Protein AF-A0AAW0AFT7-F1 (afdb_monomer_lite)

Structure (mmCIF, N/CA/C/O backbone):
data_AF-A0AAW0AFT7-F1
#
_entry.id   AF-A0AAW0AFT7-F1
#
loop_
_atom_site.group_PDB
_atom_site.id
_atom_site.type_symbol
_atom_site.label_atom_id
_atom_site.label_alt_id
_atom_site.label_comp_id
_atom_site.label_asym_id
_atom_site.label_entity_id
_atom_site.label_seq_id
_atom_site.pdbx_PDB_ins_code
_atom_site.Cartn_x
_atom_site.Cartn_y
_atom_site.Cartn_z
_atom_site.occupancy
_atom_site.B_iso_or_equiv
_atom_site.auth_seq_id
_atom_site.auth_comp_id
_atom_site.auth_asym_id
_atom_site.auth_atom_id
_atom_site.pdbx_PDB_model_num
ATOM 1 N N . SER A 1 1 ? 0.393 14.149 29.840 1.00 48.81 1 SER A N 1
ATOM 2 C CA . SER A 1 1 ? 0.259 15.098 28.719 1.00 48.81 1 SER A CA 1
ATOM 3 C C . SER A 1 1 ? -1.225 15.346 28.490 1.00 48.81 1 SER A C 1
ATOM 5 O O . SER A 1 1 ? -1.934 14.383 28.234 1.00 48.81 1 SER A O 1
ATOM 7 N N . LYS A 1 2 ? -1.731 16.568 28.713 1.00 52.72 2 LYS A N 1
ATOM 8 C CA . LYS A 1 2 ? -3.126 16.929 28.394 1.00 52.72 2 LYS A CA 1
ATOM 9 C C . LYS A 1 2 ? -3.169 17.269 26.906 1.00 52.72 2 LYS A C 1
ATOM 11 O O . LYS A 1 2 ? -2.422 18.152 26.495 1.00 52.72 2 LYS A O 1
ATOM 16 N N . LEU A 1 3 ? -4.000 16.579 26.122 1.00 65.50 3 LEU A N 1
ATOM 17 C CA . LEU A 1 3 ? -4.272 16.977 24.739 1.00 65.50 3 LEU A CA 1
ATOM 18 C C . LEU A 1 3 ? -4.799 18.419 24.759 1.00 65.50 3 LEU A C 1
ATOM 20 O O . LEU A 1 3 ? -5.873 18.672 25.302 1.00 65.50 3 LEU A O 1
ATOM 24 N N . GLN A 1 4 ? -4.033 19.361 24.213 1.00 79.38 4 GLN A N 1
ATOM 25 C CA . GLN A 1 4 ? -4.542 20.688 23.892 1.00 79.38 4 GLN A CA 1
ATOM 26 C C . GLN A 1 4 ? -5.019 20.638 22.450 1.00 79.38 4 GLN A C 1
ATOM 28 O O . GLN A 1 4 ? -4.234 20.389 21.539 1.00 79.38 4 GLN A O 1
ATOM 33 N N . ILE A 1 5 ? -6.316 20.832 22.263 1.00 79.50 5 ILE A N 1
ATOM 34 C CA . ILE A 1 5 ? -6.923 20.971 20.948 1.00 79.50 5 ILE A CA 1
ATOM 35 C C . ILE A 1 5 ? -7.072 22.470 20.680 1.00 79.50 5 ILE A C 1
ATOM 37 O O . ILE A 1 5 ? -7.459 23.229 21.570 1.00 79.50 5 ILE A O 1
ATOM 41 N N . GLY A 1 6 ? -6.710 22.917 19.479 1.00 86.50 6 GLY A N 1
ATOM 42 C CA . GLY A 1 6 ? -6.854 24.323 19.106 1.00 86.50 6 GLY A CA 1
ATOM 43 C C . GLY A 1 6 ? -8.324 24.751 19.121 1.00 86.50 6 GLY A C 1
ATOM 44 O O . GLY A 1 6 ? -9.205 23.955 18.799 1.00 86.50 6 GLY A O 1
ATOM 45 N N . SER A 1 7 ? -8.588 26.021 19.448 1.00 83.88 7 SER A N 1
ATOM 46 C CA . SER A 1 7 ? -9.945 26.600 19.477 1.00 83.88 7 SER A CA 1
ATOM 47 C C . SER A 1 7 ? -10.802 26.271 18.232 1.00 83.88 7 SER A C 1
ATOM 49 O O . SER A 1 7 ? -11.967 25.900 18.403 1.00 83.88 7 SER A O 1
ATOM 51 N N . PRO A 1 8 ? -10.261 26.275 16.992 1.00 83.69 8 PRO A N 1
ATOM 52 C CA . PRO A 1 8 ? -11.033 25.868 15.813 1.00 83.69 8 PRO A CA 1
ATOM 53 C C . PRO A 1 8 ? -11.500 24.406 15.865 1.00 83.69 8 PRO A C 1
ATOM 55 O O . PRO A 1 8 ? -12.668 24.119 15.621 1.00 83.69 8 PRO A O 1
ATOM 58 N N . MET A 1 9 ? -10.616 23.483 16.254 1.00 84.44 9 MET A N 1
ATOM 59 C CA . MET A 1 9 ? -10.922 22.051 16.344 1.00 84.44 9 MET A CA 1
ATOM 60 C C . MET A 1 9 ? -11.896 21.750 17.494 1.00 84.44 9 MET A C 1
ATOM 62 O O . MET A 1 9 ? -12.797 20.931 17.343 1.00 84.44 9 MET A O 1
ATOM 66 N N . ALA A 1 10 ? -11.787 22.472 18.617 1.00 85.88 10 ALA A N 1
ATOM 67 C CA . ALA A 1 10 ? -12.754 22.391 19.714 1.00 85.88 10 ALA A CA 1
ATOM 68 C C . ALA A 1 10 ? -14.156 22.831 19.265 1.00 85.88 10 ALA A C 1
ATOM 70 O O . ALA A 1 10 ? -15.144 22.161 19.555 1.00 85.88 10 ALA A O 1
ATOM 71 N N . SER A 1 11 ? -14.228 23.940 18.524 1.00 87.12 11 SER A N 1
ATOM 72 C CA . SER A 1 11 ? -15.481 24.490 17.996 1.00 87.12 11 SER A CA 1
ATOM 73 C C . SER A 1 11 ? -16.160 23.523 17.018 1.00 87.12 11 SER A C 1
ATOM 75 O O . SER A 1 11 ? -17.376 23.373 17.061 1.00 87.12 11 SER A O 1
ATOM 77 N N . LEU A 1 12 ? -15.385 22.808 16.192 1.00 84.38 12 LEU A N 1
ATOM 78 C CA . LEU A 1 12 ? -15.881 21.748 15.302 1.00 84.38 12 LEU A CA 1
ATOM 79 C C . LEU A 1 12 ? -16.584 20.619 16.071 1.00 84.38 12 LEU A C 1
ATOM 81 O O . LEU A 1 12 ? -17.717 20.276 15.733 1.00 84.38 12 LEU A O 1
ATOM 85 N N . TYR A 1 13 ? -15.957 20.094 17.129 1.00 83.44 13 TYR A N 1
ATOM 86 C CA . TYR A 1 13 ? -16.567 19.045 17.953 1.00 83.44 13 TYR A CA 1
ATOM 87 C C . TYR A 1 13 ? -17.797 19.541 18.722 1.00 83.44 13 TYR A C 1
ATOM 89 O O . TYR A 1 13 ? -18.789 18.820 18.804 1.00 83.44 13 TYR A O 1
ATOM 97 N N . LEU A 1 14 ? -17.766 20.773 19.248 1.00 87.12 14 LEU A N 1
ATOM 98 C CA . LEU A 1 14 ? -18.914 21.382 19.937 1.00 87.12 14 LEU A CA 1
ATOM 99 C C . LEU A 1 14 ? -20.127 21.562 19.013 1.00 87.12 14 LEU A C 1
ATOM 101 O O . LEU A 1 14 ? -21.262 21.475 19.472 1.00 87.12 14 LEU A O 1
ATOM 105 N N . LEU A 1 15 ? -19.888 21.788 17.720 1.00 89.75 15 LEU A N 1
ATOM 106 C CA . LEU A 1 15 ? -20.923 21.909 16.691 1.00 89.75 15 LEU A CA 1
ATOM 107 C C . LEU A 1 15 ? -21.366 20.553 16.109 1.00 89.75 15 LEU A C 1
ATOM 109 O O . LEU A 1 15 ? -22.241 20.526 15.249 1.00 89.75 15 LEU A O 1
ATOM 113 N N . GLY A 1 16 ? -20.789 19.434 16.564 1.00 84.19 16 GLY A N 1
ATOM 114 C CA . GLY A 1 16 ? -21.128 18.091 16.083 1.00 84.19 16 GLY A CA 1
ATOM 115 C C . GLY A 1 16 ? -20.638 17.790 14.664 1.00 84.19 16 GLY A C 1
ATOM 116 O O . GLY A 1 16 ? -21.126 16.854 14.031 1.00 84.19 16 GLY A O 1
ATOM 117 N N . ASN A 1 17 ? -19.686 18.571 14.153 1.00 82.44 17 ASN A N 1
ATOM 118 C CA . ASN A 1 17 ? -19.138 18.360 12.821 1.00 82.44 17 ASN A CA 1
ATOM 119 C C . ASN A 1 17 ? -18.180 17.151 12.822 1.00 82.44 17 ASN A C 1
ATOM 121 O O . ASN A 1 17 ? -17.374 17.012 13.748 1.00 82.44 17 ASN A O 1
ATOM 125 N N . PRO A 1 18 ? -18.237 16.276 11.800 1.00 78.25 18 PRO A N 1
ATOM 126 C CA . PRO A 1 18 ? -17.306 15.162 11.676 1.00 78.25 18 PRO A CA 1
ATOM 127 C C . PRO A 1 18 ? -15.879 15.665 11.419 1.00 78.25 18 PRO A C 1
ATOM 129 O O . PRO A 1 18 ? -15.668 16.651 10.719 1.00 78.25 18 PRO A O 1
ATOM 132 N N . ASP A 1 19 ? -14.888 14.936 11.932 1.00 75.38 19 ASP A N 1
ATOM 133 C CA . ASP A 1 19 ? -13.452 15.246 11.788 1.00 75.38 19 ASP A CA 1
ATOM 134 C C . ASP A 1 19 ? -12.907 14.976 10.364 1.00 75.38 19 ASP A C 1
ATOM 136 O O . ASP A 1 19 ? -11.711 15.060 10.084 1.00 75.38 19 ASP A O 1
ATOM 140 N N . HIS A 1 20 ? -13.784 14.595 9.433 1.00 74.56 20 HIS A N 1
ATOM 141 C CA . HIS A 1 20 ? -13.438 14.255 8.060 1.00 74.56 20 HIS A CA 1
ATOM 142 C C . HIS A 1 20 ? -14.229 15.127 7.087 1.00 74.56 20 HIS A C 1
ATOM 144 O O . HIS A 1 20 ? -15.449 15.025 6.986 1.00 74.56 20 HIS A O 1
ATOM 150 N N . TYR A 1 21 ? -13.508 15.952 6.326 1.00 69.69 21 TYR A N 1
ATOM 151 C CA . TYR A 1 21 ? -14.050 16.860 5.307 1.00 69.69 21 TYR A CA 1
ATOM 152 C C . TYR A 1 21 ? -14.436 16.162 3.990 1.00 69.69 21 TYR A C 1
ATOM 154 O O . TYR A 1 21 ? -14.564 16.811 2.956 1.00 69.69 21 TYR A O 1
ATOM 162 N N . THR A 1 22 ? -14.585 14.838 3.985 1.00 71.31 22 THR A N 1
ATOM 163 C CA . THR A 1 22 ? -14.861 14.065 2.771 1.00 71.31 22 THR A CA 1
ATOM 164 C C . THR A 1 22 ? -15.746 12.861 3.073 1.00 71.31 22 THR A C 1
ATOM 166 O O . THR A 1 22 ? -15.625 12.224 4.118 1.00 71.31 22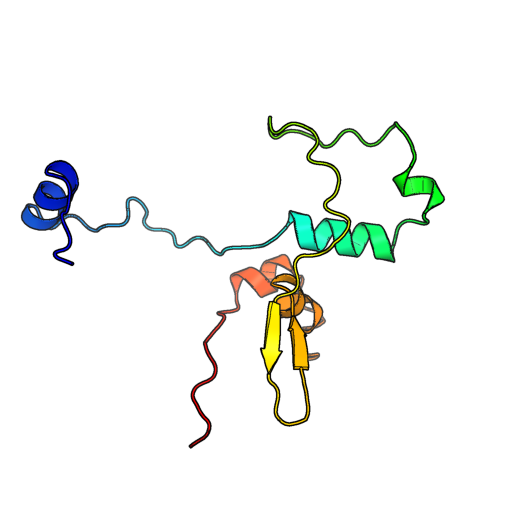 THR A O 1
ATOM 169 N N . ASN A 1 23 ? -16.635 12.537 2.136 1.00 80.56 23 ASN A N 1
ATOM 170 C CA . ASN A 1 23 ? -17.431 11.311 2.131 1.00 80.56 23 ASN A CA 1
ATOM 171 C C . ASN A 1 23 ? -16.656 10.107 1.555 1.00 80.56 23 ASN A C 1
ATOM 173 O O . ASN A 1 23 ? -17.235 9.034 1.394 1.00 80.56 23 ASN A O 1
ATOM 177 N N . MET A 1 24 ? -15.374 10.280 1.214 1.00 79.94 24 MET A N 1
ATOM 178 C CA . MET A 1 24 ? -14.530 9.255 0.604 1.00 79.94 24 MET A CA 1
ATOM 179 C C . MET A 1 24 ? -13.374 8.868 1.523 1.00 79.94 24 MET A C 1
ATOM 181 O O . MET A 1 24 ? -12.742 9.709 2.157 1.00 79.94 24 MET A O 1
ATOM 185 N N . THR A 1 25 ? -13.051 7.579 1.559 1.00 79.06 25 THR A N 1
ATOM 186 C CA . THR A 1 25 ? -11.858 7.078 2.246 1.00 79.06 25 THR A CA 1
ATOM 187 C C . THR A 1 25 ? -10.754 6.846 1.227 1.00 79.06 25 THR A C 1
ATOM 189 O O . THR A 1 25 ? -10.900 6.026 0.322 1.00 79.06 25 THR A O 1
ATOM 192 N N . PHE A 1 26 ? -9.636 7.547 1.383 1.00 83.12 26 PHE A N 1
ATOM 193 C CA . PHE A 1 26 ? -8.458 7.329 0.552 1.00 83.12 26 PHE A CA 1
ATOM 194 C C . PHE A 1 26 ? -7.670 6.119 1.050 1.00 83.12 26 PHE A C 1
ATOM 196 O O . PHE A 1 26 ? -7.503 5.921 2.255 1.00 83.12 26 PHE A O 1
ATOM 203 N N . LYS A 1 27 ? -7.153 5.319 0.115 1.00 84.69 27 LYS A N 1
ATOM 204 C CA . LYS A 1 27 ? -6.200 4.255 0.428 1.00 84.69 27 LYS A CA 1
ATOM 205 C C . LYS A 1 27 ? -4.787 4.742 0.182 1.00 84.69 27 LYS A C 1
ATOM 207 O O . LYS A 1 27 ? -4.482 5.266 -0.884 1.00 84.69 27 LYS A O 1
ATOM 212 N N . VAL A 1 28 ? -3.932 4.549 1.178 1.00 83.25 28 VAL A N 1
ATOM 213 C CA . VAL A 1 28 ? -2.510 4.859 1.058 1.00 83.25 28 VAL A CA 1
ATOM 214 C C . VAL A 1 28 ? -1.869 3.824 0.143 1.00 83.25 28 VAL A C 1
ATOM 216 O O . VAL A 1 28 ? -1.923 2.628 0.431 1.00 83.25 28 VAL A O 1
ATOM 219 N N . PHE A 1 29 ? -1.249 4.293 -0.936 1.00 85.06 29 PHE A N 1
ATOM 220 C CA . PHE A 1 29 ? -0.458 3.464 -1.831 1.00 85.06 29 PHE A CA 1
ATOM 221 C C . PHE A 1 29 ? 0.918 4.085 -2.073 1.00 85.06 29 PHE A C 1
ATOM 223 O O . PHE A 1 29 ? 1.029 5.249 -2.454 1.00 85.06 29 PHE A O 1
ATOM 230 N N . TRP A 1 30 ? 1.971 3.299 -1.856 1.00 85.44 30 TRP A N 1
ATOM 231 C CA . TRP A 1 30 ? 3.362 3.745 -1.944 1.00 85.44 30 TRP A CA 1
ATOM 232 C C . TRP A 1 30 ? 3.885 3.635 -3.383 1.00 85.44 30 TRP A C 1
ATOM 234 O O . TRP A 1 30 ? 4.807 2.872 -3.664 1.00 85.44 30 TRP A O 1
ATOM 244 N N . TRP A 1 31 ? 3.274 4.397 -4.301 1.00 82.62 31 TRP A N 1
ATOM 245 C CA . TRP A 1 31 ? 3.515 4.284 -5.749 1.00 82.62 31 TRP A CA 1
ATOM 246 C C . TRP A 1 31 ? 4.989 4.456 -6.128 1.00 82.62 31 TRP A C 1
ATOM 248 O O . TRP A 1 31 ? 5.516 3.658 -6.896 1.00 82.62 31 TRP A O 1
ATOM 258 N N . LYS A 1 32 ? 5.676 5.446 -5.542 1.00 82.56 32 LYS A N 1
ATOM 259 C CA . LYS A 1 32 ? 7.092 5.716 -5.837 1.00 82.56 32 LYS A CA 1
ATOM 260 C C . LYS A 1 32 ? 7.986 4.511 -5.525 1.00 82.56 32 LYS A C 1
ATOM 262 O O . LYS A 1 32 ? 8.712 4.070 -6.404 1.00 82.56 32 LYS A O 1
ATOM 267 N N . SER A 1 33 ? 7.873 3.931 -4.327 1.00 82.50 33 SER A N 1
ATOM 268 C CA . SER A 1 33 ? 8.661 2.752 -3.929 1.00 82.50 33 SER A CA 1
ATOM 269 C C . SER A 1 33 ? 8.383 1.540 -4.819 1.00 82.50 33 SER A C 1
ATOM 271 O O . SER A 1 33 ? 9.312 0.852 -5.230 1.00 82.50 33 SER A O 1
ATOM 273 N N . TYR A 1 34 ? 7.116 1.304 -5.176 1.00 84.31 34 TYR A N 1
ATOM 274 C CA . TYR A 1 34 ? 6.766 0.226 -6.100 1.00 84.31 34 TYR A CA 1
ATOM 275 C C . TYR A 1 34 ? 7.396 0.412 -7.481 1.00 84.31 34 TYR A C 1
ATOM 277 O O . TYR A 1 34 ? 8.007 -0.513 -8.010 1.00 84.31 34 TYR A O 1
ATOM 285 N N . ILE A 1 35 ? 7.270 1.609 -8.060 1.00 83.38 35 ILE A N 1
ATOM 286 C CA . ILE A 1 35 ? 7.839 1.906 -9.374 1.00 83.38 35 ILE A CA 1
ATOM 287 C C . ILE A 1 35 ? 9.361 1.812 -9.347 1.00 83.38 35 ILE A C 1
ATOM 289 O O . ILE A 1 35 ? 9.926 1.251 -10.278 1.00 83.38 35 ILE A O 1
ATOM 293 N N . SER A 1 36 ? 10.027 2.303 -8.300 1.00 82.31 36 SER A N 1
ATOM 294 C CA . SER A 1 36 ? 11.479 2.156 -8.157 1.00 82.31 36 SER A CA 1
ATOM 295 C C . SER A 1 36 ? 11.905 0.686 -8.158 1.00 82.31 36 SER A C 1
ATOM 297 O O . SER A 1 36 ? 12.845 0.330 -8.864 1.00 82.31 36 SER A O 1
ATOM 299 N N . LEU A 1 37 ? 11.175 -0.183 -7.449 1.00 81.69 37 LEU A N 1
ATOM 300 C CA . LEU A 1 37 ? 11.422 -1.627 -7.460 1.00 81.69 37 LEU A CA 1
ATOM 301 C C . LEU A 1 37 ? 11.232 -2.245 -8.849 1.00 81.69 37 LEU A C 1
ATOM 303 O O . LEU A 1 37 ? 12.108 -2.966 -9.317 1.00 81.69 37 LEU A O 1
ATOM 307 N N . VAL A 1 38 ? 10.128 -1.927 -9.530 1.00 83.06 38 VAL A N 1
ATOM 308 C CA . VAL A 1 38 ? 9.867 -2.414 -10.894 1.00 83.06 38 VAL A CA 1
ATOM 309 C C . VAL A 1 38 ? 10.938 -1.910 -11.861 1.00 83.06 38 VAL A C 1
ATOM 311 O O . VAL A 1 38 ? 11.450 -2.682 -12.660 1.00 83.06 38 VAL A O 1
ATOM 314 N N . LYS A 1 39 ? 11.338 -0.639 -11.778 1.00 81.62 39 LYS A N 1
ATOM 315 C CA . LYS A 1 39 ? 12.419 -0.094 -12.608 1.00 81.62 39 LYS A CA 1
ATO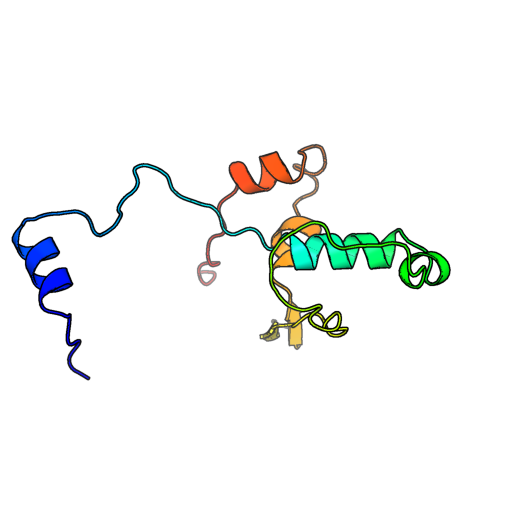M 316 C C . LYS A 1 39 ? 13.728 -0.844 -12.377 1.00 81.62 39 LYS A C 1
ATOM 318 O O . LYS A 1 39 ? 14.348 -1.241 -13.350 1.00 81.62 39 LYS A O 1
ATOM 323 N N . ARG A 1 40 ? 14.097 -1.100 -11.118 1.00 78.00 40 ARG A N 1
ATOM 324 C CA . ARG A 1 40 ? 15.304 -1.861 -10.758 1.00 78.00 40 ARG A CA 1
ATOM 325 C C . ARG A 1 40 ? 15.285 -3.295 -11.301 1.00 78.00 40 ARG A C 1
ATOM 327 O O . ARG A 1 40 ? 16.327 -3.807 -11.684 1.00 78.00 40 ARG A O 1
ATOM 334 N N . ASP A 1 41 ? 14.126 -3.953 -11.304 1.00 79.44 41 ASP A N 1
ATOM 335 C CA . ASP A 1 41 ? 14.017 -5.349 -11.751 1.00 79.44 41 ASP A CA 1
ATOM 336 C C . ASP A 1 41 ? 13.867 -5.495 -13.279 1.00 79.44 41 ASP A C 1
ATOM 338 O O . ASP A 1 41 ? 14.262 -6.520 -13.831 1.00 79.44 41 ASP A O 1
ATOM 342 N N . PHE A 1 42 ? 13.289 -4.504 -13.970 1.00 73.38 42 PHE A N 1
ATOM 343 C CA . PHE A 1 42 ? 12.947 -4.594 -15.399 1.00 73.38 42 PHE A CA 1
ATOM 344 C C . PHE A 1 42 ? 13.841 -3.769 -16.331 1.00 73.38 42 PHE A C 1
ATOM 346 O O . PHE A 1 42 ? 13.902 -4.073 -17.523 1.00 73.38 42 PHE A O 1
ATOM 353 N N . ILE A 1 43 ? 14.502 -2.721 -15.839 1.00 69.88 43 ILE A N 1
ATOM 354 C CA . ILE A 1 43 ? 15.365 -1.851 -16.643 1.00 69.88 43 ILE A CA 1
ATOM 355 C C . ILE A 1 43 ? 16.811 -2.258 -16.352 1.00 69.88 43 ILE A C 1
ATOM 357 O O . ILE A 1 43 ? 17.219 -2.269 -15.194 1.00 69.88 43 ILE A O 1
ATOM 361 N N . SER A 1 44 ? 17.581 -2.623 -17.385 1.00 61.59 44 SER A N 1
ATOM 362 C CA . SER A 1 44 ? 19.017 -2.869 -17.211 1.00 61.59 44 SER A CA 1
ATOM 363 C C . SER A 1 44 ? 19.690 -1.617 -16.644 1.00 61.59 44 SER A C 1
ATOM 365 O O . SER A 1 44 ? 19.279 -0.497 -16.961 1.00 61.59 44 SER A O 1
ATOM 367 N N . ASP A 1 45 ? 20.744 -1.792 -15.842 1.00 57.56 45 ASP A N 1
ATOM 368 C CA . ASP A 1 45 ? 21.506 -0.691 -15.220 1.00 57.56 45 ASP A CA 1
ATOM 369 C C . ASP A 1 45 ? 21.928 0.405 -16.229 1.00 57.56 45 ASP A C 1
ATOM 371 O O . ASP A 1 45 ? 22.146 1.564 -15.875 1.00 57.56 45 ASP A O 1
ATOM 375 N N . GLU A 1 46 ? 21.999 0.056 -17.513 1.00 55.94 46 GLU A N 1
ATOM 376 C CA . GLU A 1 46 ? 22.351 0.926 -18.636 1.00 55.94 46 GLU A CA 1
ATOM 377 C C . GLU A 1 46 ? 21.253 1.940 -19.005 1.00 55.94 46 GLU A C 1
ATOM 379 O O . GLU A 1 46 ? 21.571 3.047 -19.430 1.00 55.94 46 GLU A O 1
ATOM 384 N N . ALA A 1 47 ? 19.972 1.606 -18.824 1.00 56.41 47 ALA A N 1
ATOM 385 C CA . ALA A 1 47 ? 18.846 2.474 -19.189 1.00 56.41 47 ALA A CA 1
ATOM 386 C C . ALA A 1 47 ? 18.319 3.322 -18.015 1.00 56.41 47 ALA A C 1
ATOM 388 O O . ALA A 1 47 ? 17.600 4.291 -18.233 1.00 56.41 47 ALA A O 1
ATOM 389 N N . ILE A 1 48 ? 18.702 3.007 -16.772 1.00 53.91 48 ILE A N 1
ATOM 390 C CA . ILE A 1 48 ? 18.405 3.851 -15.597 1.00 53.91 48 ILE A CA 1
ATOM 391 C C . ILE A 1 48 ? 19.298 5.106 -15.582 1.00 53.91 48 ILE A C 1
ATOM 393 O O . ILE A 1 48 ? 18.879 6.153 -15.097 1.00 53.91 48 ILE A O 1
ATOM 397 N N . ASN A 1 49 ? 20.501 5.014 -16.160 1.00 52.75 49 ASN A N 1
ATOM 398 C CA . ASN A 1 49 ? 21.483 6.101 -16.231 1.00 52.75 49 ASN A CA 1
ATOM 399 C C . ASN A 1 49 ? 21.355 6.991 -17.481 1.00 52.75 49 ASN A C 1
ATOM 401 O O . ASN A 1 49 ? 22.187 7.875 -17.680 1.00 52.75 49 ASN A O 1
ATOM 405 N N . SER A 1 50 ? 20.357 6.774 -18.345 1.00 52.84 50 SER A N 1
ATOM 406 C CA . SER A 1 50 ? 20.128 7.685 -19.469 1.00 52.84 50 SER A CA 1
ATOM 407 C C . SER A 1 50 ? 19.585 9.017 -18.947 1.00 52.84 50 SER A C 1
ATOM 409 O O . SER A 1 50 ? 18.535 9.036 -18.303 1.00 52.84 50 SER A O 1
ATOM 411 N N . GLU A 1 51 ? 20.265 10.120 -19.271 1.00 54.16 51 GLU A N 1
ATOM 412 C CA . GLU A 1 51 ? 19.914 11.509 -18.912 1.00 54.16 51 GLU A CA 1
ATOM 413 C C . GLU A 1 51 ? 18.520 11.963 -19.410 1.00 54.16 51 GLU A C 1
ATOM 415 O O . GLU A 1 51 ? 18.073 13.057 -19.081 1.00 54.16 51 GLU A O 1
ATOM 420 N N . ASP A 1 52 ? 17.808 11.116 -20.158 1.00 49.38 52 ASP A N 1
ATOM 421 C CA . ASP A 1 52 ? 16.532 11.412 -20.814 1.00 49.38 52 ASP A CA 1
ATOM 422 C C . ASP A 1 52 ? 15.277 11.075 -19.975 1.00 49.38 52 ASP A C 1
ATOM 424 O O . ASP A 1 52 ? 14.153 11.253 -20.452 1.00 49.38 52 ASP A O 1
ATOM 428 N N . TYR A 1 53 ? 15.411 10.577 -18.735 1.00 49.56 53 TYR A N 1
ATOM 429 C CA . TYR A 1 53 ? 14.253 10.352 -17.853 1.00 49.56 53 TYR A CA 1
ATOM 430 C C . TYR A 1 53 ? 13.971 11.587 -16.984 1.00 49.56 53 TYR A C 1
ATOM 432 O O . TYR A 1 53 ? 14.400 11.675 -15.833 1.00 49.56 53 TYR A O 1
ATOM 440 N N . GLU A 1 54 ? 13.205 12.538 -17.520 1.00 49.19 54 GLU A N 1
ATOM 441 C CA . GLU A 1 54 ? 12.597 13.602 -16.715 1.00 49.19 54 GLU A CA 1
ATOM 442 C C . GLU A 1 54 ? 11.386 13.043 -15.944 1.00 49.19 54 GLU A C 1
ATOM 444 O O . GLU A 1 54 ? 10.402 12.599 -16.539 1.00 49.19 54 GLU A O 1
ATOM 449 N N . ASP A 1 55 ? 11.458 13.043 -14.606 1.00 49.44 55 ASP A N 1
ATOM 450 C CA . ASP A 1 55 ? 10.334 12.701 -13.723 1.00 49.44 55 ASP A CA 1
ATOM 451 C C . ASP A 1 55 ? 9.185 13.703 -13.950 1.00 49.44 55 ASP A C 1
ATOM 453 O O . ASP A 1 55 ? 9.344 14.893 -13.651 1.00 49.44 55 ASP A O 1
ATOM 457 N N . PRO A 1 56 ? 8.030 13.289 -14.508 1.00 47.78 56 PRO A N 1
ATOM 458 C CA . PRO A 1 56 ? 6.992 14.234 -14.857 1.00 47.78 56 PRO A CA 1
ATOM 459 C C . PRO A 1 56 ? 6.232 14.641 -13.591 1.00 47.78 56 PRO A C 1
ATOM 461 O O . PRO A 1 56 ? 5.341 13.942 -13.117 1.00 47.78 56 PRO A O 1
ATOM 464 N N . ALA A 1 57 ? 6.571 15.836 -13.114 1.00 50.72 57 ALA A N 1
ATOM 465 C CA . ALA A 1 57 ? 5.732 16.742 -12.336 1.00 50.72 57 ALA A CA 1
ATOM 466 C C . ALA A 1 57 ? 5.231 16.249 -10.963 1.00 50.72 57 ALA A C 1
ATOM 468 O O . ALA A 1 57 ? 4.072 15.885 -10.781 1.00 50.72 57 ALA A O 1
ATOM 469 N N . ASP A 1 58 ? 6.059 16.462 -9.945 1.00 40.00 58 ASP A N 1
ATOM 470 C CA . ASP A 1 58 ? 5.634 17.193 -8.748 1.00 40.00 58 ASP A CA 1
ATOM 471 C C . ASP A 1 58 ? 6.844 18.014 -8.295 1.00 40.00 58 ASP A C 1
ATOM 473 O O . ASP A 1 58 ? 7.955 17.500 -8.351 1.00 40.00 58 ASP A O 1
ATOM 477 N N . GLY A 1 59 ? 6.673 19.285 -7.925 1.00 43.62 59 GLY A N 1
ATOM 478 C CA . GLY A 1 59 ? 7.744 20.283 -7.720 1.00 43.62 59 GLY A CA 1
ATOM 479 C C . GLY A 1 59 ? 8.675 20.035 -6.523 1.00 43.62 59 GLY A C 1
ATOM 480 O O . GLY A 1 59 ? 9.077 20.970 -5.836 1.00 43.62 59 GLY A O 1
ATOM 481 N N . THR A 1 60 ? 8.986 18.777 -6.242 1.00 45.00 60 THR A N 1
ATOM 482 C CA . THR A 1 60 ? 10.004 18.334 -5.306 1.00 45.00 60 THR A CA 1
ATOM 483 C C . THR A 1 60 ? 11.303 18.222 -6.092 1.00 45.00 60 THR A C 1
ATOM 485 O O . THR A 1 60 ? 11.333 17.566 -7.130 1.00 45.00 60 THR A O 1
ATOM 488 N N . GLU A 1 61 ? 12.365 18.876 -5.615 1.00 42.91 61 GLU A N 1
ATOM 489 C CA . GLU A 1 61 ? 13.726 18.676 -6.128 1.00 42.91 61 GLU A CA 1
ATOM 490 C C . GLU A 1 61 ? 14.014 17.182 -6.334 1.00 42.91 61 GLU A C 1
ATOM 492 O O . GLU A 1 61 ? 13.443 16.377 -5.587 1.00 42.91 61 GLU A O 1
ATOM 497 N N . PRO A 1 62 ? 14.875 16.795 -7.299 1.00 41.16 62 PRO A N 1
ATOM 498 C CA . PRO A 1 62 ? 15.280 15.409 -7.478 1.00 41.16 62 PRO A CA 1
ATOM 499 C C . PRO A 1 62 ? 15.920 14.942 -6.173 1.00 41.16 62 PRO A C 1
ATOM 501 O O . PRO A 1 62 ? 17.108 15.136 -5.921 1.00 41.16 62 PRO A O 1
ATOM 504 N N . GLN A 1 63 ? 15.102 14.372 -5.290 1.00 41.00 63 GLN A N 1
ATOM 505 C CA . GLN A 1 63 ? 15.583 13.657 -4.136 1.00 41.00 63 GLN A CA 1
ATOM 506 C C . GLN A 1 63 ? 16.342 12.510 -4.759 1.00 41.00 63 GLN A C 1
ATOM 508 O O . GLN A 1 63 ? 15.721 11.660 -5.403 1.00 41.00 63 GLN A O 1
ATOM 513 N N . ALA A 1 64 ? 17.674 12.578 -4.642 1.00 44.06 64 ALA A N 1
ATOM 514 C CA . ALA A 1 64 ? 18.578 11.482 -4.928 1.00 44.06 64 ALA A CA 1
ATOM 515 C C . ALA A 1 64 ? 17.823 10.208 -4.589 1.00 44.06 64 ALA A C 1
ATOM 517 O O . ALA A 1 64 ? 17.342 10.089 -3.457 1.00 44.06 64 ALA A O 1
ATOM 518 N N . VAL A 1 65 ? 17.592 9.376 -5.610 1.00 47.25 65 VAL A N 1
ATOM 519 C CA . VAL A 1 65 ? 16.974 8.060 -5.477 1.00 47.25 65 VAL A CA 1
ATOM 520 C C . VAL A 1 65 ? 17.564 7.489 -4.199 1.00 47.25 65 VAL A C 1
ATOM 522 O O . VAL A 1 65 ? 18.774 7.301 -4.134 1.00 47.25 65 VAL A O 1
ATOM 525 N N . ASP A 1 66 ? 16.762 7.412 -3.134 1.00 47.03 66 ASP A N 1
ATOM 526 C CA . ASP A 1 66 ? 17.228 6.936 -1.836 1.00 47.03 66 ASP A CA 1
ATOM 527 C C . ASP A 1 66 ? 17.506 5.456 -2.105 1.00 47.03 66 ASP A C 1
ATOM 529 O O . ASP A 1 66 ? 16.591 4.636 -2.090 1.00 47.03 66 ASP A O 1
ATOM 533 N N . GLU A 1 67 ? 18.743 5.150 -2.524 1.00 52.44 67 GLU A N 1
ATOM 534 C CA . GLU A 1 67 ? 19.201 3.847 -3.038 1.00 52.44 67 GLU A CA 1
ATOM 535 C C . GLU A 1 67 ? 18.932 2.726 -2.029 1.00 52.44 67 GLU A C 1
ATOM 537 O O . GLU A 1 67 ? 18.958 1.540 -2.353 1.00 52.44 67 GLU A O 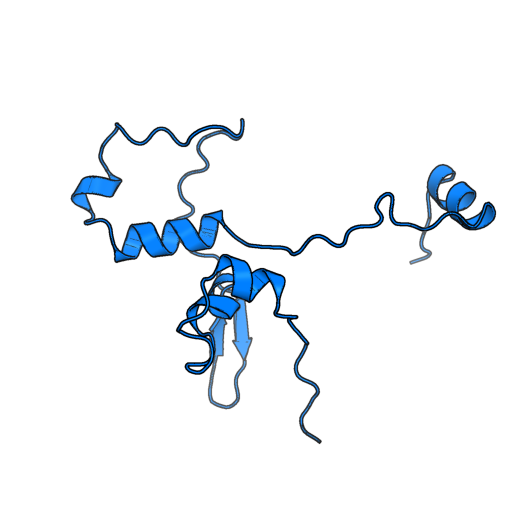1
ATOM 542 N N . THR A 1 68 ? 18.630 3.103 -0.789 1.00 54.84 68 THR A N 1
ATOM 543 C CA . THR A 1 68 ? 18.205 2.208 0.266 1.00 54.84 68 THR A CA 1
ATOM 544 C C . THR A 1 68 ? 16.694 2.299 0.463 1.00 54.84 68 THR A C 1
ATOM 546 O O . THR A 1 68 ? 16.192 3.192 1.149 1.00 54.84 68 THR A O 1
ATOM 549 N N . ASP A 1 69 ? 15.961 1.330 -0.093 1.00 63.12 69 ASP A N 1
ATOM 550 C CA . ASP A 1 69 ? 14.576 1.066 0.301 1.00 63.12 69 ASP A CA 1
ATOM 551 C C . ASP A 1 69 ? 14.521 0.990 1.834 1.00 63.12 69 ASP A C 1
ATOM 553 O O . ASP A 1 69 ? 15.184 0.160 2.464 1.00 63.12 69 ASP A O 1
ATOM 557 N N . LYS A 1 70 ? 13.768 1.898 2.463 1.00 65.94 70 LYS A N 1
ATOM 558 C CA . LYS A 1 70 ? 13.671 1.954 3.925 1.00 65.94 70 LYS A CA 1
ATOM 559 C C . LYS A 1 70 ? 12.961 0.704 4.427 1.00 65.94 70 LYS A C 1
ATOM 561 O O . LYS A 1 70 ? 11.733 0.619 4.416 1.00 65.94 70 LYS A O 1
ATOM 566 N N . VAL A 1 71 ? 13.747 -0.262 4.889 1.00 76.94 71 VAL A N 1
ATOM 567 C CA . VAL A 1 71 ? 13.248 -1.504 5.477 1.00 76.94 71 VAL A CA 1
ATOM 568 C C . VAL A 1 71 ? 12.932 -1.318 6.959 1.00 76.94 71 VAL A C 1
ATOM 570 O O . VAL A 1 71 ? 13.694 -0.730 7.728 1.00 76.94 71 VAL A O 1
ATOM 573 N N . VAL A 1 72 ? 11.802 -1.869 7.388 1.00 80.81 72 VAL A N 1
ATOM 574 C CA . VAL A 1 72 ? 11.443 -2.024 8.797 1.00 80.81 72 VAL A CA 1
ATOM 575 C C . VAL A 1 72 ? 11.858 -3.423 9.234 1.00 80.81 72 VAL A C 1
ATOM 577 O O . VAL A 1 72 ? 11.380 -4.416 8.693 1.00 80.81 72 VAL A O 1
ATOM 580 N N . LEU A 1 73 ? 12.737 -3.527 10.229 1.00 84.12 73 LEU A N 1
ATOM 581 C CA . LEU A 1 73 ? 13.114 -4.820 10.799 1.00 84.12 73 LEU A CA 1
ATOM 582 C C . LEU A 1 73 ? 12.035 -5.306 11.771 1.00 84.12 73 LEU A C 1
ATOM 584 O O . LEU A 1 73 ? 11.760 -4.677 12.793 1.00 84.12 73 LEU A O 1
ATOM 588 N N . MET A 1 74 ? 11.449 -6.461 11.478 1.00 79.31 74 MET A N 1
ATOM 589 C CA . MET A 1 74 ? 10.510 -7.163 12.344 1.00 79.31 74 MET A CA 1
ATOM 590 C C . MET A 1 74 ? 11.158 -8.419 12.926 1.00 79.31 74 MET A C 1
ATOM 592 O O . MET A 1 74 ? 11.829 -9.174 12.228 1.00 79.31 74 MET A O 1
ATOM 596 N N . LYS A 1 75 ? 10.942 -8.680 14.217 1.00 82.19 75 LYS A N 1
ATOM 597 C CA . LYS A 1 75 ? 11.375 -9.929 14.857 1.00 82.19 75 LYS A CA 1
ATOM 598 C C . LYS A 1 75 ? 10.337 -11.024 14.591 1.00 82.19 75 LYS A C 1
ATOM 600 O O . LYS A 1 75 ? 9.228 -10.965 15.117 1.00 82.19 75 LYS A O 1
ATOM 605 N N . GLY A 1 76 ? 10.697 -12.002 13.770 1.00 79.88 76 GLY A N 1
ATOM 606 C CA . GLY A 1 76 ? 9.939 -13.231 13.551 1.00 79.88 76 GLY A CA 1
ATOM 607 C C . GLY A 1 76 ? 10.245 -14.306 14.601 1.00 79.88 76 GLY A C 1
ATOM 608 O O . GLY A 1 76 ? 11.011 -14.093 15.540 1.00 79.88 76 GLY A O 1
ATOM 609 N N . GLN A 1 77 ? 9.650 -15.491 14.433 1.00 76.69 77 GLN A N 1
ATOM 610 C CA . GLN A 1 77 ? 9.879 -16.636 15.329 1.00 76.69 77 GLN A CA 1
ATOM 611 C C . GLN A 1 77 ? 11.303 -17.201 15.223 1.00 76.69 77 GLN A C 1
ATOM 613 O O . GLN A 1 77 ? 11.848 -17.674 16.215 1.00 76.69 77 GLN A O 1
ATOM 618 N N . THR A 1 78 ? 11.907 -17.137 14.035 1.00 82.25 78 THR A N 1
ATOM 619 C CA . THR A 1 78 ? 13.208 -17.751 13.725 1.00 82.25 78 THR A CA 1
ATOM 620 C C . THR A 1 78 ? 14.341 -16.737 13.543 1.00 82.25 78 THR A C 1
ATOM 622 O O . THR A 1 78 ? 15.482 -17.140 13.341 1.00 82.25 78 THR A O 1
ATOM 625 N N . GLY A 1 79 ? 14.064 -15.429 13.613 1.00 88.88 79 GLY A N 1
ATOM 626 C CA . GLY A 1 79 ? 15.067 -14.392 13.361 1.00 88.88 79 GLY A CA 1
ATOM 627 C C . GLY A 1 79 ? 14.471 -13.008 13.111 1.00 88.88 79 GLY A C 1
ATOM 628 O O . GLY A 1 79 ? 13.334 -12.735 13.493 1.00 88.88 79 GLY A O 1
ATOM 629 N N . TYR A 1 80 ? 15.242 -12.132 12.469 1.00 88.50 80 TYR A N 1
ATOM 630 C CA . TYR A 1 80 ? 14.794 -10.810 12.026 1.00 88.50 80 TYR A CA 1
ATOM 631 C C . TYR A 1 80 ? 14.478 -10.836 10.530 1.00 88.50 80 TYR A C 1
ATOM 633 O O . TYR A 1 80 ? 15.210 -11.441 9.753 1.00 88.50 80 TYR A O 1
ATOM 641 N N . VAL A 1 81 ? 13.394 -10.174 10.139 1.00 84.69 81 VAL A N 1
ATOM 642 C CA . VAL A 1 81 ? 12.929 -10.054 8.756 1.00 84.69 81 VAL A CA 1
ATOM 643 C C . VAL A 1 81 ? 12.797 -8.571 8.439 1.00 84.69 81 VAL A C 1
ATOM 645 O O . VAL A 1 81 ? 12.102 -7.852 9.155 1.00 84.69 81 VAL A O 1
ATOM 648 N N . GLY A 1 82 ? 13.479 -8.104 7.396 1.00 84.62 82 GLY A N 1
ATOM 649 C CA . GLY A 1 82 ? 13.230 -6.779 6.835 1.00 84.62 82 GLY A CA 1
ATOM 650 C C . GLY A 1 82 ? 11.934 -6.801 6.038 1.00 84.62 82 GLY A C 1
ATOM 651 O O . GLY A 1 82 ? 11.720 -7.724 5.259 1.00 84.62 82 GLY A O 1
ATOM 652 N N . THR A 1 83 ? 11.070 -5.817 6.254 1.00 84.50 83 THR A N 1
ATOM 653 C CA . THR A 1 83 ? 9.852 -5.640 5.467 1.00 84.50 83 THR A CA 1
ATOM 654 C C . THR A 1 83 ? 9.693 -4.198 5.019 1.00 84.50 83 THR A C 1
ATOM 656 O O . THR A 1 83 ? 10.045 -3.263 5.741 1.00 84.50 83 THR A O 1
ATOM 659 N N . THR A 1 84 ? 9.156 -4.016 3.823 1.00 86.50 84 THR A N 1
ATOM 660 C CA . THR A 1 84 ? 8.792 -2.721 3.260 1.00 86.50 84 THR A CA 1
ATOM 661 C C . THR A 1 84 ? 7.271 -2.599 3.145 1.00 86.50 84 THR A C 1
ATOM 663 O O . THR A 1 84 ? 6.563 -3.606 3.079 1.00 86.50 84 THR A O 1
ATOM 666 N N . PRO A 1 85 ? 6.723 -1.373 3.062 1.00 82.50 85 PRO A N 1
ATOM 667 C CA . PRO A 1 85 ? 5.314 -1.181 2.721 1.00 82.50 85 PRO A CA 1
ATOM 668 C C . PRO A 1 85 ? 4.918 -1.781 1.362 1.00 82.50 85 PRO A C 1
ATOM 670 O O . PRO A 1 85 ? 3.730 -1.983 1.118 1.00 82.50 85 PRO A O 1
ATOM 673 N N . THR A 1 86 ? 5.889 -2.039 0.480 1.00 86.31 86 THR A N 1
ATOM 674 C CA . THR A 1 86 ? 5.675 -2.592 -0.860 1.00 86.31 86 THR A CA 1
ATOM 675 C C . THR A 1 86 ? 5.425 -4.101 -0.839 1.00 86.31 86 THR A C 1
ATOM 677 O O . THR A 1 86 ? 4.672 -4.627 -1.663 1.00 86.31 86 THR A O 1
ATOM 680 N N . ASP A 1 87 ? 5.971 -4.800 0.159 1.00 86.94 87 ASP A N 1
ATOM 681 C CA . ASP A 1 87 ? 5.833 -6.253 0.296 1.00 86.94 87 ASP A CA 1
ATOM 682 C C . ASP A 1 87 ? 4.367 -6.695 0.398 1.00 86.94 87 ASP A C 1
ATOM 684 O O . ASP A 1 87 ? 4.019 -7.770 -0.088 1.00 86.94 87 ASP A O 1
ATOM 688 N N . ASP A 1 88 ? 3.497 -5.855 0.979 1.00 85.75 88 ASP A N 1
ATOM 689 C CA . ASP A 1 88 ? 2.068 -6.135 1.187 1.00 85.75 88 ASP A CA 1
ATOM 690 C C . ASP A 1 88 ? 1.332 -6.484 -0.126 1.00 85.75 88 ASP A C 1
ATOM 692 O O . ASP A 1 88 ? 0.349 -7.228 -0.107 1.00 85.75 88 ASP A O 1
ATOM 696 N N . TYR A 1 89 ? 1.787 -5.952 -1.264 1.00 86.75 89 TYR A N 1
ATOM 697 C CA . TYR A 1 89 ? 1.166 -6.172 -2.575 1.00 86.75 89 TYR A CA 1
ATOM 698 C C . TYR A 1 89 ? 2.074 -6.874 -3.595 1.00 86.75 89 TYR A C 1
ATOM 700 O O . TYR A 1 89 ? 1.566 -7.451 -4.564 1.00 86.75 89 TYR A O 1
ATOM 708 N N . ILE A 1 90 ? 3.391 -6.909 -3.362 1.00 87.75 90 ILE A N 1
ATOM 709 C CA . ILE A 1 90 ? 4.305 -7.801 -4.0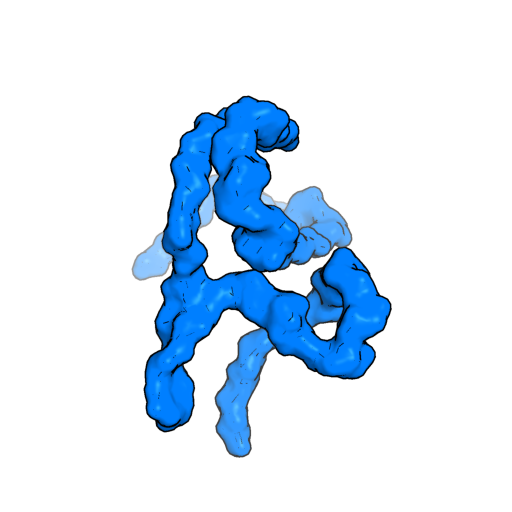93 1.00 87.75 90 ILE A CA 1
ATOM 710 C C . ILE A 1 90 ? 4.031 -9.255 -3.700 1.00 87.75 90 ILE A C 1
ATOM 712 O O . ILE A 1 90 ? 3.822 -10.102 -4.563 1.00 87.75 90 ILE A O 1
ATOM 716 N N . MET A 1 91 ? 3.942 -9.535 -2.398 1.00 87.81 91 MET A N 1
ATOM 717 C CA . MET A 1 91 ? 3.771 -10.885 -1.851 1.00 87.81 91 MET A CA 1
ATOM 718 C C . MET A 1 91 ? 2.290 -11.263 -1.698 1.00 87.81 91 MET A C 1
ATOM 720 O O . MET A 1 91 ? 1.901 -11.962 -0.757 1.00 87.81 91 MET A O 1
ATOM 724 N N . ARG A 1 92 ? 1.435 -10.778 -2.609 1.00 88.19 92 ARG A N 1
ATOM 725 C CA . ARG A 1 92 ? -0.010 -11.035 -2.570 1.00 88.19 92 ARG A CA 1
ATOM 726 C C . ARG A 1 92 ? -0.322 -12.530 -2.780 1.00 88.19 92 ARG A C 1
ATOM 728 O O . ARG A 1 92 ? 0.427 -13.225 -3.466 1.00 88.19 92 ARG A O 1
ATOM 735 N N . PRO A 1 93 ? -1.424 -13.057 -2.209 1.00 90.25 93 PRO A N 1
ATOM 736 C CA . PRO A 1 93 ? -1.798 -14.460 -2.378 1.00 90.25 93 PRO A CA 1
ATOM 737 C C . PRO A 1 93 ? -1.971 -14.848 -3.850 1.00 90.25 93 PRO A C 1
ATOM 739 O O . PRO A 1 93 ? -2.597 -14.109 -4.605 1.00 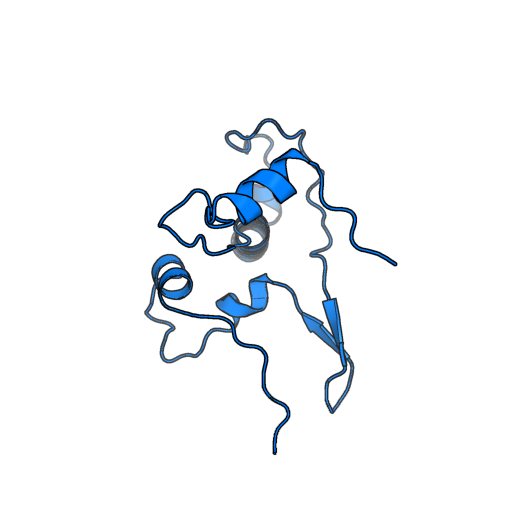90.25 93 PRO A O 1
ATOM 742 N N . LYS A 1 94 ? -1.522 -16.054 -4.225 1.00 90.44 94 LYS A N 1
ATOM 743 C CA . LYS A 1 94 ? -1.617 -16.580 -5.605 1.00 90.44 94 LYS A CA 1
ATOM 744 C C . LYS A 1 94 ? -3.035 -16.575 -6.182 1.00 90.44 94 LYS A C 1
ATOM 746 O O . LYS A 1 94 ? -3.222 -16.392 -7.372 1.00 90.44 94 LYS A O 1
ATOM 751 N N . VAL A 1 95 ? -4.052 -16.728 -5.334 1.00 92.75 95 VAL A N 1
ATOM 752 C CA . VAL A 1 95 ? -5.464 -16.679 -5.765 1.00 92.75 95 VAL A CA 1
ATOM 753 C C . VAL A 1 95 ? -5.903 -15.297 -6.270 1.00 92.75 95 VAL A C 1
ATOM 755 O O . VAL A 1 95 ? -6.969 -15.182 -6.859 1.00 92.75 95 VAL A O 1
ATOM 758 N N . LEU A 1 96 ? -5.107 -14.253 -6.021 1.00 91.25 96 LEU A N 1
ATOM 759 C CA . LEU A 1 96 ? -5.324 -12.878 -6.479 1.00 91.25 96 LEU A CA 1
ATOM 760 C C . LEU A 1 96 ? -4.247 -12.441 -7.485 1.00 91.25 96 LEU A C 1
ATOM 762 O O . LEU A 1 96 ? -4.062 -11.247 -7.706 1.00 91.25 96 LEU A O 1
ATOM 766 N N . GLU A 1 97 ? -3.494 -13.383 -8.056 1.00 88.69 97 GLU A N 1
ATOM 767 C CA . GLU A 1 97 ? -2.409 -13.075 -8.990 1.00 88.69 97 GLU A CA 1
ATOM 768 C C . GLU A 1 97 ? -2.935 -12.440 -10.282 1.00 88.69 97 GLU A C 1
ATOM 770 O O . GLU A 1 97 ? -2.356 -11.456 -10.744 1.00 88.69 97 GLU A O 1
ATOM 775 N N . ASP A 1 98 ? -4.087 -12.925 -10.761 1.00 92.50 98 ASP A N 1
ATOM 776 C CA . ASP A 1 98 ? -4.795 -12.433 -11.951 1.00 92.50 98 ASP A CA 1
ATOM 777 C C . ASP A 1 98 ? -5.470 -11.065 -11.747 1.00 92.50 98 ASP A C 1
ATOM 779 O O . ASP A 1 98 ? -5.925 -10.436 -12.703 1.00 92.50 98 ASP A O 1
ATOM 783 N N . VAL A 1 99 ? -5.559 -10.584 -10.502 1.00 92.62 99 VAL A N 1
ATOM 784 C CA . VAL A 1 99 ? -6.130 -9.270 -10.194 1.00 92.62 99 VAL A CA 1
ATOM 785 C C . VAL A 1 99 ? -5.054 -8.211 -10.399 1.00 92.62 99 VAL A C 1
ATOM 787 O O . VAL A 1 99 ? -3.958 -8.298 -9.837 1.00 92.62 99 VAL A O 1
ATOM 790 N N . CYS A 1 100 ? -5.369 -7.175 -11.180 1.00 92.44 100 CYS A N 1
ATOM 791 C CA . CYS A 1 100 ? -4.434 -6.077 -11.380 1.00 92.44 100 CYS A CA 1
ATOM 792 C C . CYS A 1 100 ? -4.150 -5.352 -10.053 1.00 92.44 100 CYS A C 1
ATOM 794 O O . CYS A 1 100 ? -4.982 -5.309 -9.143 1.00 92.44 100 CYS A O 1
ATOM 796 N N . LEU A 1 101 ? -2.962 -4.755 -9.935 1.00 89.56 101 LEU A N 1
ATOM 797 C CA . LEU A 1 101 ? -2.525 -4.139 -8.682 1.00 89.56 101 LEU A CA 1
ATOM 798 C C . LEU A 1 101 ? -3.485 -3.038 -8.199 1.00 89.56 101 LEU A C 1
ATOM 800 O O . LEU A 1 101 ? -3.768 -2.948 -7.006 1.00 89.56 101 LEU A O 1
ATOM 804 N N . PHE A 1 102 ? -4.023 -2.241 -9.123 1.00 90.06 102 PHE A N 1
ATOM 805 C CA . PHE A 1 102 ? -4.990 -1.188 -8.816 1.00 90.06 102 PHE A CA 1
ATOM 806 C C . PHE A 1 102 ? -6.249 -1.745 -8.136 1.00 90.06 102 PHE A C 1
ATOM 808 O O . PHE A 1 102 ? -6.602 -1.302 -7.040 1.00 90.06 102 PHE A O 1
ATOM 815 N N . ASP A 1 103 ? -6.872 -2.763 -8.732 1.00 92.19 103 ASP A N 1
ATOM 816 C CA . ASP A 1 103 ? -8.065 -3.408 -8.179 1.00 92.19 103 ASP A CA 1
ATOM 817 C C . ASP A 1 103 ? -7.759 -4.090 -6.846 1.00 92.19 103 ASP A C 1
ATOM 819 O O . ASP A 1 103 ? -8.518 -3.954 -5.884 1.00 92.19 103 ASP A O 1
ATOM 823 N N . PHE A 1 104 ? -6.605 -4.753 -6.740 1.00 91.81 104 PHE A N 1
ATOM 824 C CA . PHE A 1 104 ? -6.157 -5.370 -5.496 1.00 91.81 104 PHE A CA 1
ATOM 825 C C . PHE A 1 104 ? -6.092 -4.344 -4.359 1.00 91.81 104 PHE A C 1
ATOM 827 O O . PHE A 1 104 ? -6.656 -4.567 -3.284 1.00 91.81 104 PHE A O 1
ATOM 834 N N . ILE A 1 105 ? -5.466 -3.188 -4.589 1.00 90.31 105 ILE A N 1
ATOM 835 C CA . ILE A 1 105 ? -5.374 -2.125 -3.582 1.00 90.31 105 ILE A CA 1
ATOM 836 C C . ILE A 1 105 ? -6.769 -1.602 -3.243 1.00 90.31 105 ILE A C 1
ATOM 838 O O . ILE A 1 105 ? -7.082 -1.426 -2.065 1.00 90.31 105 ILE A O 1
ATOM 842 N N . GLN A 1 106 ? -7.639 -1.390 -4.233 1.00 89.00 106 GLN A N 1
ATOM 843 C CA . GLN A 1 106 ? -8.997 -0.889 -4.004 1.00 89.00 106 GLN A CA 1
ATOM 844 C C . GLN A 1 106 ? -9.903 -1.869 -3.254 1.00 89.00 106 GLN A C 1
ATOM 846 O O . GLN A 1 106 ? -10.725 -1.437 -2.443 1.00 89.00 106 GLN A O 1
ATOM 851 N N . MET A 1 107 ? -9.718 -3.174 -3.422 1.00 89.12 107 MET A N 1
ATOM 852 C CA . MET A 1 107 ? -10.604 -4.187 -2.841 1.00 89.12 107 MET A CA 1
ATOM 853 C C . MET A 1 107 ? -10.100 -4.751 -1.506 1.00 89.12 107 MET A C 1
ATOM 855 O O . MET A 1 107 ? -10.897 -5.224 -0.699 1.00 89.12 107 MET A O 1
ATOM 859 N N . THR A 1 108 ? -8.801 -4.660 -1.208 1.00 87.88 108 THR A N 1
ATOM 860 C CA . THR A 1 108 ? -8.222 -5.260 0.008 1.00 87.88 108 THR A CA 1
ATOM 861 C C . THR A 1 108 ? -8.114 -4.292 1.185 1.00 87.88 108 THR A C 1
ATOM 863 O O . THR A 1 108 ? -7.980 -3.082 1.025 1.00 87.88 108 THR A O 1
ATOM 866 N N . GLN A 1 109 ? -8.177 -4.803 2.414 1.00 85.44 109 GLN A N 1
ATOM 867 C CA . GLN A 1 109 ? -7.927 -4.006 3.616 1.00 85.44 109 GLN A CA 1
ATOM 868 C C . GLN A 1 109 ? -6.842 -4.662 4.455 1.00 85.44 109 GLN A C 1
ATOM 870 O O . GLN A 1 109 ? -6.984 -5.807 4.888 1.00 85.44 109 GLN A O 1
ATOM 875 N N . ARG A 1 110 ? -5.779 -3.908 4.735 1.00 81.81 110 ARG A N 1
ATOM 876 C CA . ARG A 1 110 ? -4.728 -4.351 5.644 1.00 81.81 110 ARG A CA 1
ATOM 877 C C . ARG A 1 110 ? -5.271 -4.370 7.069 1.00 81.81 110 ARG A C 1
ATOM 879 O O . ARG A 1 110 ? -5.730 -3.353 7.585 1.00 81.81 110 ARG A O 1
ATOM 886 N N . LYS A 1 111 ? -5.192 -5.526 7.720 1.00 83.00 111 LYS A N 1
ATOM 887 C CA . LYS A 1 111 ? -5.551 -5.690 9.131 1.00 83.00 111 LYS A CA 1
ATOM 888 C C . LYS A 1 111 ? -4.325 -6.129 9.912 1.00 83.00 111 LYS A C 1
ATOM 890 O O . LYS A 1 111 ? -3.545 -6.953 9.440 1.00 83.00 111 LYS A O 1
ATOM 895 N N . LYS A 1 112 ? -4.154 -5.585 11.119 1.00 77.81 112 LYS A N 1
ATOM 896 C CA . LYS A 1 112 ? -3.146 -6.103 12.048 1.00 77.81 112 LYS A CA 1
ATOM 897 C C . LYS A 1 112 ? -3.520 -7.539 12.388 1.00 77.81 112 LYS A C 1
ATOM 899 O O . LYS A 1 112 ? -4.670 -7.809 12.730 1.00 77.81 112 LYS A O 1
ATOM 904 N N . ARG A 1 113 ? -2.549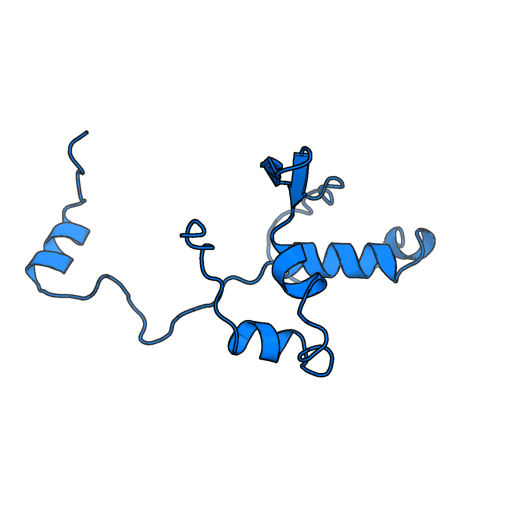 -8.445 12.294 1.00 70.75 113 ARG A N 1
ATOM 905 C CA . ARG A 1 113 ? -2.724 -9.823 12.743 1.00 70.75 113 ARG A CA 1
ATOM 906 C C . ARG A 1 113 ? -3.055 -9.786 14.234 1.00 70.75 113 ARG A C 1
ATOM 908 O O . ARG A 1 113 ? -2.277 -9.252 15.024 1.00 70.75 113 ARG A O 1
ATOM 915 N N . THR A 1 114 ? -4.215 -10.308 14.611 1.00 71.56 114 THR A N 1
ATOM 916 C CA . THR A 1 114 ? -4.517 -10.575 16.015 1.00 71.56 114 THR A CA 1
ATOM 917 C C . THR A 1 114 ? -3.505 -11.593 16.543 1.00 71.56 114 THR A C 1
ATOM 919 O O . THR A 1 114 ? -3.106 -12.488 15.788 1.00 71.56 114 THR A O 1
ATOM 922 N N . PRO A 1 115 ? -3.045 -11.468 17.802 1.00 62.91 115 PRO A N 1
ATOM 923 C CA . PRO A 1 115 ? -2.244 -12.518 18.415 1.00 62.91 115 PRO A CA 1
ATOM 924 C C . PRO A 1 115 ? -2.998 -13.837 18.251 1.00 62.91 115 PRO A C 1
ATOM 926 O O . PRO A 1 115 ? -4.213 -13.868 18.455 1.00 62.91 115 PRO A O 1
ATOM 929 N N . ALA A 1 116 ? -2.304 -14.886 17.809 1.00 55.81 116 ALA A N 1
ATOM 930 C CA . ALA A 1 116 ? -2.907 -16.210 17.760 1.00 55.81 116 ALA A CA 1
ATOM 931 C C . ALA A 1 116 ? -3.401 -16.551 19.176 1.00 55.81 116 ALA A C 1
ATOM 933 O O . ALA A 1 116 ? -2.623 -16.424 20.124 1.00 55.81 116 ALA A O 1
ATOM 934 N N . GLN A 1 117 ? -4.692 -16.872 19.303 1.00 39.28 117 GLN A N 1
ATOM 935 C CA . GLN A 1 117 ? -5.238 -17.504 20.505 1.00 39.28 117 GLN A CA 1
ATOM 936 C C . GLN A 1 117 ? -4.662 -18.909 20.652 1.00 39.28 117 GLN A C 1
ATOM 938 O O . GLN A 1 117 ? -4.450 -19.559 19.601 1.00 39.28 117 GLN A O 1
#

Radius of gyration: 20.5 Å; chains: 1; bounding box: 44×44×50 Å

Foldseek 3Di:
DDDDDDPVVVVCVVVVHDPDPDPDDDFDDPVVLLVVVVCVVPPPPVVVPPPPDDDPDDPDDPPPPPVDQDWDWDQDPVGIDTDHPNCPQVVDDPVCVPPDSVVCRVPDDDDDDDPDD

pLDDT: mean 74.57, std 15.74, range [39.28, 92.75]

Organism: NCBI:txid2862362

Sequence (117 aa):
SKLQIGSPMASLYLLGNPDHYTNMTFKVFWWKSYISLVKRDFISDEAINSEDYEDPADGTEPQAVDETDKVVLMKGQTGYVGTTPTDDYIMRPKVLEDVCLFDFIQMTQRKKRTPAQ

Secondary structure (DSSP, 8-state):
---PPPHHHHHHHHTT--S-S-SSPPPP--HHHHHHHHHHHHS-HHHHT-TT----S--S------SS--PEEEE-SSSEEEE-TTHHHHT--GGGTTS-HHHHHHH----PPPPP-